Protein AF-R1C3J2-F1 (afdb_monomer_lite)

Foldseek 3Di:
DDDDDDDDDDDDDDDDDDDDDDDDDDDPPPPPPPPPPPPDPDPPPPVSLQPPVVDDPLLNQLSVCLVVLCVLLLHPDGDPLSSLLSNLPDDCPDPVQVVQVVVVHGSVVSNVVSSVVSNPDDNPDPPPDDPPPDD

InterPro domains:
  IPR004176 Clp, repeat (R) N-terminal domain [PS51903] (52-135)
  IPR036628 Clp, N-terminal domain superfamily [G3DSA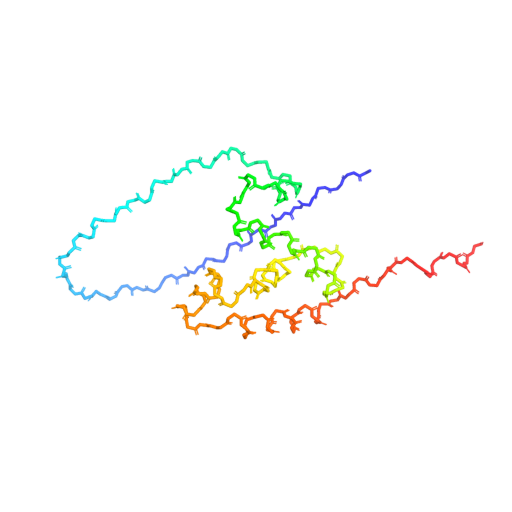:1.10.1780.10] (51-134)
  IPR036628 Clp, N-terminal domain superfamily [SSF81923] (54-132)

pLDDT: mean 74.16, std 21.59, range [34.12, 97.31]

Structure (mmCIF, N/CA/C/O backbone):
data_AF-R1C3J2-F1
#
_entry.id   AF-R1C3J2-F1
#
loop_
_atom_site.group_PDB
_atom_site.id
_atom_site.type_symbol
_atom_site.label_atom_id
_atom_site.label_alt_id
_atom_site.label_comp_id
_atom_site.label_asym_id
_atom_site.label_entity_id
_atom_site.label_seq_id
_atom_site.pdbx_PDB_ins_code
_atom_site.Cartn_x
_atom_site.Cartn_y
_atom_site.Cartn_z
_atom_site.occupancy
_atom_site.B_iso_or_equiv
_atom_site.auth_seq_id
_atom_site.auth_comp_id
_atom_site.auth_asym_id
_atom_site.auth_atom_id
_atom_site.pdbx_PDB_model_num
ATOM 1 N N . MET A 1 1 ? 6.504 0.966 -31.693 1.00 37.31 1 MET A N 1
ATOM 2 C CA . MET A 1 1 ? 5.679 -0.249 -31.854 1.00 37.31 1 MET A CA 1
ATOM 3 C C . MET A 1 1 ? 4.842 -0.361 -30.589 1.00 37.31 1 MET A C 1
ATOM 5 O O . MET A 1 1 ? 5.426 -0.461 -29.523 1.00 37.31 1 MET A O 1
ATOM 9 N N . TYR A 1 2 ? 3.528 -0.149 -30.676 1.00 39.62 2 TYR A N 1
ATOM 10 C CA . TYR A 1 2 ? 2.628 -0.062 -29.517 1.00 39.62 2 TYR A CA 1
ATOM 11 C C . TYR A 1 2 ? 1.943 -1.420 -29.340 1.00 39.62 2 TYR A C 1
ATOM 13 O O . TYR A 1 2 ? 1.405 -1.939 -30.317 1.00 39.62 2 TYR A O 1
ATOM 21 N N . VAL A 1 3 ? 1.989 -2.003 -28.141 1.00 34.12 3 VAL A N 1
ATOM 22 C CA . VAL A 1 3 ? 1.366 -3.305 -27.852 1.00 34.12 3 VAL A CA 1
ATOM 23 C C . VAL A 1 3 ? 0.289 -3.092 -26.784 1.00 34.12 3 VAL A C 1
ATOM 25 O O . VAL A 1 3 ? 0.625 -2.666 -25.681 1.00 34.12 3 VAL A O 1
ATOM 28 N N . PRO A 1 4 ? -1.001 -3.316 -27.087 1.00 42.66 4 PRO A N 1
ATOM 29 C CA . PRO A 1 4 ? -2.071 -3.160 -26.109 1.00 42.66 4 PRO A CA 1
ATOM 30 C C . PRO A 1 4 ? -2.096 -4.341 -25.127 1.00 42.66 4 PRO A C 1
ATOM 32 O O . PRO A 1 4 ? -2.031 -5.503 -25.531 1.00 42.66 4 PRO A O 1
ATOM 35 N N . ILE A 1 5 ? -2.224 -4.040 -23.834 1.00 36.88 5 ILE A N 1
ATOM 36 C CA . ILE A 1 5 ? -2.354 -5.034 -22.763 1.00 36.88 5 ILE A CA 1
ATOM 37 C C . ILE A 1 5 ? -3.835 -5.397 -22.612 1.00 36.88 5 ILE A C 1
ATOM 39 O O . ILE A 1 5 ? -4.682 -4.530 -22.407 1.00 36.88 5 ILE A O 1
ATOM 43 N N . THR A 1 6 ? -4.147 -6.688 -22.728 1.00 40.50 6 THR A N 1
ATOM 44 C CA . THR A 1 6 ? -5.497 -7.238 -22.537 1.00 40.50 6 THR A CA 1
ATOM 45 C C . THR A 1 6 ? -5.632 -7.779 -21.118 1.00 40.50 6 THR A C 1
ATOM 47 O O . THR A 1 6 ? -4.850 -8.632 -20.706 1.00 40.50 6 THR A O 1
ATOM 50 N N . VAL A 1 7 ? -6.651 -7.330 -20.384 1.00 35.66 7 VAL A N 1
ATOM 51 C CA . VAL A 1 7 ? -7.017 -7.871 -19.067 1.00 35.66 7 VAL A CA 1
ATOM 52 C C . VAL A 1 7 ? -8.103 -8.930 -19.259 1.00 35.66 7 VAL A C 1
ATOM 54 O O . VAL A 1 7 ? -9.173 -8.633 -19.786 1.00 35.66 7 VAL A O 1
ATOM 57 N N . SER A 1 8 ? -7.840 -10.169 -18.839 1.00 43.00 8 SER A N 1
ATOM 58 C CA . SER A 1 8 ? -8.824 -11.261 -18.865 1.00 43.00 8 SER A CA 1
ATOM 59 C C . SER A 1 8 ? -9.391 -11.510 -17.468 1.00 43.00 8 SER A C 1
ATOM 61 O O . SER A 1 8 ? -8.658 -11.895 -16.562 1.00 43.00 8 SER A O 1
ATOM 63 N N . LEU A 1 9 ? -10.706 -11.336 -17.300 1.00 43.38 9 LEU A N 1
ATOM 64 C CA . LEU A 1 9 ? -11.451 -11.781 -16.118 1.00 43.38 9 LEU A CA 1
ATOM 65 C C . LEU A 1 9 ? -12.177 -13.095 -16.436 1.00 43.38 9 LEU A C 1
ATOM 67 O O . LEU A 1 9 ? -13.196 -13.101 -17.125 1.00 43.38 9 LEU A O 1
ATOM 71 N N . ALA A 1 10 ? -11.675 -14.211 -15.910 1.00 41.94 10 ALA A N 1
ATOM 72 C CA . ALA A 1 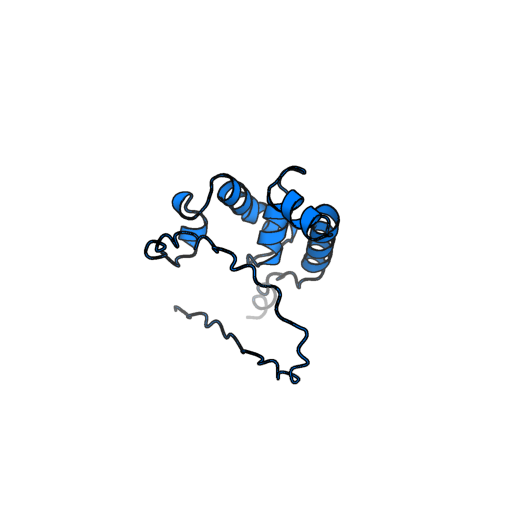10 ? -12.402 -15.476 -15.904 1.00 41.94 10 ALA A CA 1
ATOM 73 C C . ALA A 1 10 ? -13.376 -15.499 -14.711 1.00 41.94 10 ALA A C 1
ATOM 75 O O . ALA A 1 10 ? -12.965 -15.556 -13.553 1.00 41.94 10 ALA A O 1
ATOM 76 N N . LEU A 1 11 ? -14.678 -15.433 -14.998 1.00 45.28 11 LEU A N 1
ATOM 77 C CA . LEU A 1 11 ? -15.745 -15.528 -14.001 1.00 45.28 11 LEU A CA 1
ATOM 78 C C . LEU A 1 11 ? -15.960 -16.994 -13.601 1.00 45.28 11 LEU A C 1
ATOM 80 O O . LEU A 1 11 ? -16.538 -17.778 -14.353 1.00 45.28 11 LEU A O 1
ATOM 84 N N . LEU A 1 12 ? -15.526 -17.359 -12.395 1.00 39.03 12 LEU A N 1
ATOM 85 C CA . LEU A 1 12 ? -15.867 -18.633 -11.768 1.00 39.03 12 LEU A CA 1
ATOM 86 C C . LEU A 1 12 ? -17.261 -18.505 -11.127 1.00 39.03 12 LEU A C 1
ATOM 88 O O . LEU A 1 12 ? -17.441 -17.757 -10.167 1.00 39.03 12 LEU A O 1
ATOM 92 N N . GLN A 1 13 ? -18.266 -19.195 -11.672 1.00 58.09 13 GLN A N 1
ATOM 93 C CA . GLN A 1 13 ? -19.624 -19.189 -11.118 1.00 58.09 13 GLN A CA 1
ATOM 94 C C . GLN A 1 13 ? -19.755 -20.157 -9.930 1.00 58.09 13 GLN A C 1
ATOM 96 O O . GLN A 1 13 ? -19.474 -21.347 -10.091 1.00 58.09 13 GLN A O 1
ATOM 101 N N . PRO A 1 14 ? -20.248 -19.717 -8.759 1.00 44.47 14 PRO A N 1
ATOM 102 C CA . PRO A 1 14 ? -20.628 -20.630 -7.691 1.00 44.47 14 PRO A CA 1
ATOM 103 C C . PRO A 1 14 ? -22.051 -21.172 -7.899 1.00 44.47 14 PRO A C 1
ATOM 105 O O . PRO A 1 14 ? -23.021 -20.432 -8.064 1.00 44.47 14 PRO A O 1
ATOM 108 N N . ARG A 1 15 ? -22.165 -22.500 -7.860 1.00 44.22 15 ARG A N 1
ATOM 109 C CA . ARG A 1 15 ? -23.408 -23.278 -7.927 1.00 44.22 15 ARG A CA 1
ATOM 110 C C . ARG A 1 15 ? -24.116 -23.243 -6.561 1.00 44.22 15 ARG A C 1
ATOM 112 O O . ARG A 1 15 ? -23.527 -23.628 -5.556 1.00 44.22 15 ARG A O 1
ATOM 119 N N . SER A 1 16 ? -25.365 -22.777 -6.516 1.00 47.62 16 SER A N 1
ATOM 120 C CA . SER A 1 16 ? -26.153 -22.623 -5.280 1.00 47.62 16 SER A CA 1
ATOM 121 C C . SER A 1 16 ? -26.628 -23.964 -4.693 1.00 47.62 16 SER A C 1
ATOM 123 O O . SER A 1 16 ? -27.133 -24.797 -5.450 1.00 47.62 16 SER A O 1
ATOM 125 N N . PRO A 1 17 ? -26.576 -24.175 -3.363 1.00 48.25 17 PRO A N 1
ATOM 126 C CA . PRO A 1 17 ? -27.409 -25.167 -2.688 1.00 48.25 17 PRO A CA 1
ATOM 127 C C . PRO A 1 17 ? -28.772 -24.581 -2.267 1.00 48.25 17 PRO A C 1
ATOM 129 O O . PRO A 1 17 ? -28.919 -23.377 -2.061 1.00 48.25 17 PRO A O 1
ATOM 132 N N . ALA A 1 18 ? -29.777 -25.458 -2.194 1.00 49.12 18 ALA A N 1
ATOM 133 C CA . ALA A 1 18 ? -31.197 -25.150 -2.026 1.00 49.12 18 ALA A CA 1
ATOM 134 C C . ALA A 1 18 ? -31.583 -24.595 -0.637 1.00 49.12 18 ALA A C 1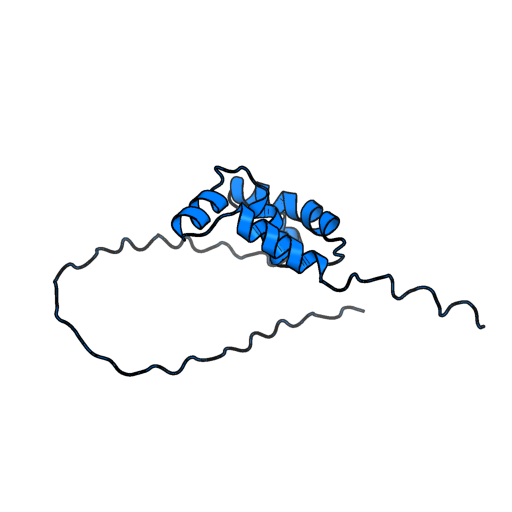
ATOM 136 O O . ALA A 1 18 ? -30.974 -24.926 0.379 1.00 49.12 18 ALA A O 1
ATOM 137 N N . LEU A 1 19 ? -32.642 -23.773 -0.633 1.00 49.34 19 LEU A N 1
ATOM 138 C CA . LEU A 1 19 ? -33.248 -23.089 0.514 1.00 49.34 19 LEU A CA 1
ATOM 139 C C . LEU A 1 19 ? -33.741 -24.044 1.615 1.00 49.34 19 LEU A C 1
ATOM 141 O O . LEU A 1 19 ? -34.550 -24.933 1.354 1.00 49.34 19 LEU A O 1
ATOM 145 N N . ALA A 1 20 ? -33.415 -23.713 2.865 1.00 40.28 20 ALA A N 1
ATOM 146 C CA . ALA A 1 20 ? -34.274 -23.974 4.017 1.00 40.28 20 ALA A CA 1
ATOM 147 C C . ALA A 1 20 ? -34.690 -22.621 4.621 1.00 40.28 20 ALA A C 1
ATOM 149 O O . ALA A 1 20 ? -33.845 -21.779 4.920 1.00 40.28 20 ALA A O 1
ATOM 150 N N . SER A 1 21 ? -35.999 -22.391 4.735 1.00 57.34 21 SER A N 1
ATOM 151 C CA . SER A 1 21 ? -36.608 -21.156 5.246 1.00 57.34 21 SER A CA 1
ATOM 152 C C . SER A 1 21 ? -36.803 -21.215 6.766 1.00 57.34 21 SER A C 1
ATOM 154 O O . SER A 1 21 ? -37.270 -22.233 7.276 1.00 57.34 21 SER A O 1
ATOM 156 N N . PRO A 1 22 ? -36.517 -20.114 7.483 1.00 48.69 22 PRO A N 1
ATOM 157 C CA . PRO A 1 22 ? -37.186 -19.787 8.741 1.00 48.69 22 PRO A CA 1
ATOM 158 C C . PRO A 1 22 ? -37.921 -18.424 8.692 1.00 48.69 22 PRO A C 1
ATOM 160 O O . PRO A 1 22 ? -37.760 -17.664 7.734 1.00 48.69 22 PRO A O 1
ATOM 163 N N . PRO A 1 23 ? -38.803 -18.151 9.677 1.00 48.84 23 PRO A N 1
ATOM 164 C CA . PRO A 1 23 ? -40.045 -17.415 9.471 1.00 48.84 23 PRO A CA 1
ATOM 165 C C . PRO A 1 23 ? -39.906 -15.891 9.490 1.00 48.84 23 PRO A C 1
ATOM 167 O O . PRO A 1 23 ? -38.966 -15.311 10.029 1.00 48.84 23 PRO A O 1
ATOM 170 N N . ALA A 1 24 ? -40.921 -15.264 8.896 1.00 54.69 24 ALA A N 1
ATOM 171 C CA . ALA A 1 24 ? -41.106 -13.832 8.766 1.00 54.69 24 ALA A CA 1
ATOM 172 C C . ALA A 1 24 ? -41.122 -13.112 10.123 1.00 54.69 24 ALA A C 1
ATOM 174 O O . ALA A 1 24 ? -42.080 -13.230 10.886 1.00 54.69 24 ALA A O 1
ATOM 175 N N . TRP A 1 25 ? -40.115 -12.270 10.357 1.00 45.88 25 TRP A N 1
ATOM 176 C CA . TRP A 1 25 ? -40.284 -11.082 11.184 1.00 45.88 25 TRP A CA 1
ATOM 177 C C . TRP A 1 25 ? -40.265 -9.850 10.289 1.00 45.88 25 TRP A C 1
ATOM 179 O O . TRP A 1 25 ? -39.282 -9.513 9.633 1.00 45.88 25 TRP A O 1
ATOM 189 N N . THR A 1 26 ? -41.421 -9.207 10.240 1.00 57.09 26 THR A N 1
ATOM 190 C CA . THR A 1 26 ? -41.693 -7.948 9.567 1.00 57.09 26 THR A CA 1
ATOM 191 C C . THR A 1 26 ? -40.894 -6.817 10.208 1.00 57.09 26 THR A C 1
ATOM 193 O O . THR A 1 26 ? -41.281 -6.271 11.238 1.00 57.09 26 THR A O 1
ATOM 196 N N . ALA A 1 27 ? -39.815 -6.413 9.557 1.00 48.84 27 ALA A N 1
ATOM 197 C CA . ALA A 1 27 ? -39.307 -5.056 9.638 1.00 48.84 27 ALA A CA 1
ATOM 198 C C . ALA A 1 27 ? -38.805 -4.719 8.241 1.00 48.84 27 ALA A C 1
ATOM 200 O O . ALA A 1 27 ? -37.782 -5.24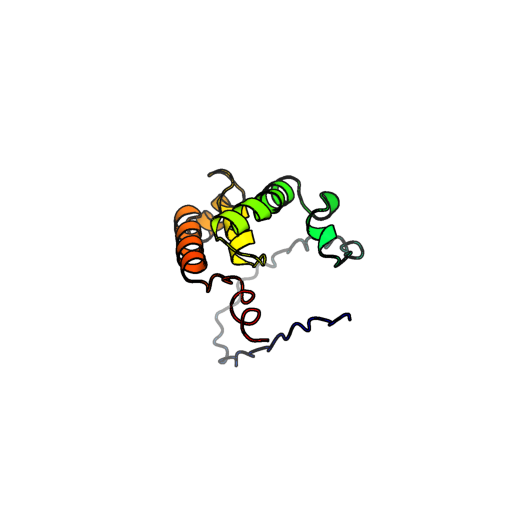3 7.823 1.00 48.84 27 ALA A O 1
ATOM 201 N N . SER A 1 28 ? -39.545 -3.907 7.485 1.00 53.94 28 SER A N 1
ATOM 202 C CA . SER A 1 28 ? -39.034 -3.375 6.222 1.00 53.94 28 SER A CA 1
ATOM 203 C C . SER A 1 28 ? -37.914 -2.395 6.564 1.00 53.94 28 SER A C 1
ATOM 205 O O . SER A 1 28 ? -38.223 -1.307 7.066 1.00 53.94 28 SER A O 1
ATOM 207 N N . PRO A 1 29 ? -36.625 -2.711 6.325 1.00 53.09 29 PRO A N 1
ATOM 208 C CA . PRO A 1 29 ? -35.616 -1.683 6.434 1.00 53.09 29 PRO A CA 1
ATOM 209 C C . PRO A 1 29 ? -35.917 -0.694 5.310 1.00 53.09 29 PRO A C 1
ATOM 211 O O . PRO A 1 29 ? -35.887 -1.041 4.127 1.00 53.09 29 PRO A O 1
ATOM 214 N N . ARG A 1 30 ? -36.228 0.558 5.657 1.00 58.75 30 ARG A N 1
ATOM 215 C CA . ARG A 1 30 ? -36.047 1.652 4.704 1.00 58.75 30 ARG A CA 1
ATOM 216 C C . ARG A 1 30 ? -34.546 1.756 4.478 1.00 58.75 30 ARG A C 1
ATOM 218 O O . ARG A 1 30 ? -33.856 2.501 5.163 1.00 58.75 30 ARG A O 1
ATOM 225 N N . ILE A 1 31 ? -34.039 0.943 3.557 1.00 58.69 31 ILE A N 1
ATOM 226 C CA . ILE A 1 31 ? -32.700 1.090 3.015 1.00 58.69 31 ILE A CA 1
ATOM 227 C C . ILE A 1 31 ? -32.734 2.433 2.299 1.00 58.69 31 ILE A C 1
ATOM 229 O O . ILE A 1 31 ? -33.289 2.556 1.205 1.00 58.69 31 ILE A O 1
ATOM 233 N N . ALA A 1 32 ? -32.206 3.462 2.958 1.00 52.31 32 ALA A N 1
ATOM 234 C CA . ALA A 1 32 ? -31.826 4.682 2.281 1.00 52.31 32 ALA A CA 1
ATOM 235 C C . ALA A 1 32 ? -30.843 4.254 1.190 1.00 52.31 32 ALA A C 1
ATOM 237 O O . ALA A 1 32 ? -29.727 3.825 1.483 1.00 52.31 32 ALA A O 1
ATOM 238 N N . ARG A 1 33 ? -31.298 4.262 -0.066 1.00 56.34 33 ARG A N 1
ATOM 239 C CA . ARG A 1 33 ? -30.418 4.024 -1.206 1.00 56.34 33 ARG A CA 1
ATOM 240 C C . ARG A 1 33 ? -29.394 5.156 -1.142 1.00 56.34 33 ARG A C 1
ATOM 242 O O . ARG A 1 33 ? -29.824 6.311 -1.200 1.00 56.34 33 ARG A O 1
ATOM 249 N N . PRO A 1 34 ? -28.091 4.879 -0.963 1.00 51.47 34 PRO A N 1
ATOM 250 C CA . PRO A 1 34 ? -27.111 5.937 -1.106 1.00 51.47 34 PRO A CA 1
ATOM 251 C C . PRO A 1 34 ? -27.328 6.532 -2.495 1.00 51.47 34 PRO A C 1
ATOM 253 O O . PRO A 1 34 ? -27.511 5.789 -3.465 1.00 51.47 34 PRO A O 1
ATOM 256 N N . ALA A 1 35 ? -27.400 7.859 -2.576 1.00 55.44 35 ALA A N 1
ATOM 257 C CA . ALA A 1 35 ? -27.384 8.536 -3.856 1.00 55.44 35 ALA A CA 1
ATOM 258 C C . ALA A 1 35 ? -26.102 8.084 -4.560 1.00 55.44 35 ALA A C 1
ATOM 260 O O . ALA A 1 35 ? -25.000 8.454 -4.157 1.00 55.44 35 ALA A O 1
ATOM 261 N N . VAL A 1 36 ? -26.242 7.210 -5.555 1.00 52.97 36 VAL A N 1
ATOM 262 C CA . VAL A 1 36 ? -25.151 6.887 -6.463 1.00 52.97 36 VAL A CA 1
ATOM 263 C C . VAL A 1 36 ? -24.962 8.157 -7.271 1.00 52.97 36 VAL A C 1
ATOM 265 O O . VAL A 1 36 ? -25.687 8.409 -8.230 1.00 52.97 36 VAL A O 1
ATOM 268 N N . MET A 1 37 ? -24.054 9.012 -6.808 1.00 52.53 37 MET A N 1
ATOM 269 C CA . MET A 1 37 ? -23.505 10.076 -7.628 1.00 52.53 37 MET A CA 1
ATOM 270 C C . MET A 1 37 ? -22.976 9.377 -8.878 1.00 52.53 37 MET A C 1
ATOM 272 O O . MET A 1 37 ? -22.091 8.527 -8.760 1.00 52.53 37 MET A O 1
ATOM 276 N N . LEU A 1 38 ? -23.594 9.631 -10.040 1.00 53.31 38 LEU A N 1
ATOM 277 C CA . LEU A 1 38 ? -23.059 9.153 -11.310 1.00 53.31 38 LEU A CA 1
ATOM 278 C C . LEU A 1 38 ? -21.608 9.624 -11.353 1.00 53.31 38 LEU A C 1
ATOM 280 O O . LEU A 1 38 ? -21.354 10.828 -11.372 1.00 53.31 38 LEU A O 1
ATOM 284 N N . ALA A 1 39 ? -20.675 8.676 -11.276 1.00 56.03 39 ALA A N 1
ATOM 285 C CA . ALA A 1 39 ? -19.270 8.984 -11.435 1.00 56.03 39 ALA A CA 1
ATOM 286 C C . ALA A 1 39 ? -19.122 9.701 -12.780 1.00 56.03 39 ALA A C 1
ATOM 288 O O . ALA A 1 39 ? -19.656 9.237 -13.792 1.00 56.03 39 ALA A O 1
ATOM 289 N N . ALA A 1 40 ? -18.452 10.854 -12.770 1.00 55.91 40 ALA A N 1
ATOM 290 C CA . ALA A 1 40 ? -18.044 11.526 -13.994 1.00 55.91 40 ALA A CA 1
ATOM 291 C C . ALA A 1 40 ? -17.301 10.524 -14.905 1.00 55.91 40 ALA A C 1
ATOM 293 O O . ALA A 1 40 ? -16.762 9.538 -14.386 1.00 55.91 40 ALA A O 1
ATOM 294 N N . PRO A 1 41 ? -17.273 10.741 -16.236 1.00 56.00 41 PRO A N 1
ATOM 295 C CA . PRO A 1 41 ? -16.508 9.894 -17.144 1.00 56.00 41 PRO A CA 1
ATOM 296 C C . PRO A 1 41 ? -15.098 9.714 -16.580 1.00 56.00 41 PRO A C 1
ATOM 298 O O . PRO A 1 41 ? -14.388 10.700 -16.384 1.00 56.00 41 PRO A O 1
ATOM 301 N N . ARG A 1 42 ? -14.734 8.477 -16.227 1.00 59.31 42 ARG A N 1
ATOM 302 C CA . ARG A 1 42 ? -13.394 8.192 -15.725 1.00 59.31 42 ARG A CA 1
ATOM 303 C C . ARG A 1 42 ? -12.436 8.334 -16.890 1.00 59.31 42 ARG A C 1
ATOM 305 O O . ARG A 1 42 ? -12.592 7.670 -17.910 1.00 59.31 42 ARG A O 1
ATOM 312 N N . ASP A 1 43 ? -11.464 9.217 -16.729 1.00 65.31 43 ASP A N 1
ATOM 313 C CA . ASP A 1 43 ? -10.244 9.113 -17.505 1.00 65.31 43 ASP A CA 1
ATOM 314 C C . ASP A 1 43 ? -9.500 7.875 -16.988 1.00 65.31 43 ASP A C 1
ATOM 316 O O . ASP A 1 43 ? -8.942 7.899 -15.896 1.00 65.31 43 ASP A O 1
ATOM 320 N N . ASP A 1 44 ? -9.557 6.767 -17.728 1.00 68.69 44 ASP A N 1
ATOM 321 C CA . ASP A 1 44 ? -8.875 5.514 -17.369 1.00 68.69 44 ASP A CA 1
ATOM 322 C C . ASP A 1 44 ? -7.369 5.554 -17.706 1.00 68.69 44 ASP A C 1
ATOM 324 O O . ASP A 1 44 ? -6.685 4.527 -17.705 1.00 68.69 44 ASP A O 1
ATOM 328 N N . SER A 1 45 ? -6.821 6.738 -18.005 1.00 75.00 45 SER A N 1
ATOM 329 C CA . SER A 1 45 ? -5.382 6.911 -18.146 1.00 75.00 45 SER A CA 1
ATOM 330 C C . SER A 1 45 ? -4.664 6.607 -16.816 1.00 75.00 45 SER A C 1
ATOM 332 O O . SER A 1 45 ? -5.119 7.021 -15.747 1.00 75.00 45 SER A O 1
ATOM 334 N N . PRO A 1 46 ? -3.499 5.930 -16.832 1.00 69.81 46 PRO A N 1
ATOM 335 C CA . PRO A 1 46 ? -2.737 5.658 -15.609 1.00 69.81 46 PRO A CA 1
ATOM 336 C C . PRO A 1 46 ? -2.299 6.944 -14.887 1.00 69.81 46 PRO A C 1
ATOM 338 O O . PRO A 1 46 ? -2.122 6.947 -13.671 1.00 69.81 46 PRO A O 1
ATOM 341 N N . SER A 1 47 ? -2.178 8.058 -15.615 1.00 74.88 47 SER A N 1
ATOM 342 C CA . SER A 1 47 ? -1.958 9.401 -15.069 1.00 74.88 47 SER A CA 1
ATOM 343 C C . SER A 1 47 ? -3.108 9.896 -14.189 1.00 74.88 47 SER A C 1
ATOM 345 O O . SER A 1 47 ? -2.846 10.538 -13.173 1.00 74.88 47 SER A O 1
ATOM 347 N N . SER A 1 48 ? -4.356 9.548 -14.515 1.00 79.62 48 SER A N 1
ATOM 348 C CA . SER A 1 48 ? -5.542 9.923 -13.731 1.00 79.62 48 SER A CA 1
ATOM 349 C C . SER A 1 48 ? -5.572 9.278 -12.341 1.00 79.62 48 SER A C 1
ATOM 351 O O . SER A 1 48 ? -6.239 9.753 -11.420 1.00 79.62 48 SER A O 1
ATOM 353 N N . LEU A 1 49 ? -4.788 8.218 -12.123 1.00 78.69 49 LEU A N 1
ATOM 354 C CA . LEU A 1 49 ? -4.630 7.633 -10.795 1.00 78.69 49 LEU A CA 1
ATOM 355 C C . LEU A 1 49 ? -3.950 8.610 -9.823 1.00 78.69 49 LEU A C 1
ATOM 357 O O . LEU A 1 49 ? -4.279 8.610 -8.640 1.00 78.69 49 LEU A O 1
ATOM 361 N N . PHE A 1 50 ? -3.063 9.479 -10.316 1.00 84.25 50 PHE A N 1
ATOM 362 C CA . PHE A 1 50 ? -2.393 10.518 -9.526 1.00 84.25 50 PHE A CA 1
ATOM 363 C C . PHE A 1 50 ? -3.083 11.889 -9.608 1.00 84.25 50 PHE A C 1
ATOM 365 O O . PHE A 1 50 ? -2.536 12.875 -9.113 1.00 84.25 50 PHE A O 1
ATOM 372 N N . SER A 1 51 ? -4.294 11.948 -10.164 1.00 88.19 51 SER A N 1
ATOM 373 C CA . SER A 1 51 ? -5.161 13.125 -10.107 1.00 88.19 51 SER A CA 1
ATOM 374 C C . SER A 1 51 ? -5.857 13.222 -8.742 1.00 88.19 51 SER A C 1
ATOM 376 O O . SER A 1 51 ? -6.594 12.301 -8.380 1.00 88.19 51 SER A O 1
ATOM 378 N N . PRO A 1 52 ? -5.689 14.317 -7.976 1.00 87.06 52 PRO A N 1
ATOM 379 C CA . PRO A 1 52 ? -6.359 14.500 -6.686 1.00 87.06 52 PRO A CA 1
ATOM 380 C C . PRO A 1 52 ? -7.889 14.412 -6.767 1.00 87.06 52 PRO A C 1
ATOM 382 O O . PRO A 1 52 ? -8.526 13.888 -5.857 1.00 87.06 52 PRO A O 1
ATOM 385 N N . GLU A 1 53 ? -8.484 14.888 -7.862 1.00 89.62 53 GLU A N 1
ATOM 386 C CA . GLU A 1 53 ? -9.931 14.902 -8.100 1.00 89.62 53 GLU A CA 1
ATOM 387 C C . GLU A 1 53 ? -10.561 13.505 -8.214 1.00 89.62 53 GLU A C 1
ATOM 389 O O . GLU A 1 53 ? -11.769 13.355 -8.020 1.00 89.62 53 GLU A O 1
ATOM 394 N N . SER A 1 54 ? -9.752 12.474 -8.473 1.00 87.12 54 SER A N 1
ATOM 395 C CA . SER A 1 54 ? -10.194 11.078 -8.563 1.00 87.12 54 SER A CA 1
ATOM 396 C C . SER A 1 54 ? -10.378 10.416 -7.189 1.00 87.12 54 SER A C 1
ATOM 398 O O . SER A 1 54 ? -10.881 9.292 -7.106 1.00 87.12 54 SER A O 1
ATOM 400 N N . TRP A 1 55 ? -9.987 11.092 -6.102 1.00 88.88 55 TRP A N 1
ATOM 401 C CA . TRP A 1 55 ? -9.897 10.515 -4.763 1.00 88.88 55 TRP A CA 1
ATOM 402 C C . TRP A 1 55 ? -10.484 11.431 -3.689 1.00 88.88 55 TRP A C 1
ATOM 404 O O . TRP A 1 55 ? -10.620 12.640 -3.842 1.00 88.88 55 TRP A O 1
ATOM 414 N N . THR A 1 56 ? -10.799 10.843 -2.536 1.00 91.81 56 THR A N 1
ATOM 415 C CA . THR A 1 56 ? -10.922 11.640 -1.309 1.00 91.81 56 THR A CA 1
ATOM 416 C C . THR A 1 56 ? -9.536 12.121 -0.886 1.00 91.81 56 THR A C 1
ATOM 418 O O . THR A 1 56 ? -8.549 11.457 -1.189 1.00 91.81 56 THR A O 1
ATOM 421 N N . GLU A 1 57 ? -9.440 13.208 -0.118 1.00 88.12 57 GLU A N 1
ATOM 422 C CA . GLU A 1 57 ? -8.152 13.732 0.377 1.00 88.12 57 GLU A CA 1
ATOM 423 C C . GLU A 1 57 ? -7.301 12.638 1.056 1.00 88.12 57 GLU A C 1
ATOM 425 O O . GLU A 1 57 ? -6.153 12.400 0.690 1.00 88.12 57 GLU A O 1
ATOM 430 N N . LYS A 1 58 ? -7.908 11.860 1.966 1.00 88.00 58 LYS A N 1
ATOM 431 C CA . LYS A 1 58 ? -7.241 10.727 2.636 1.00 88.00 58 LYS A CA 1
ATOM 432 C C . LYS A 1 58 ? -6.985 9.520 1.736 1.00 88.00 58 LYS A C 1
ATOM 434 O O . LYS A 1 58 ? -6.084 8.730 2.022 1.00 88.00 58 LYS A O 1
ATOM 439 N N . GLY A 1 59 ? -7.768 9.361 0.673 1.00 91.31 59 GLY A N 1
ATOM 440 C CA . GLY A 1 59 ? -7.512 8.375 -0.372 1.00 91.31 59 GLY A CA 1
ATOM 441 C C . GLY A 1 59 ? -6.270 8.743 -1.178 1.00 91.31 59 GLY A C 1
ATOM 442 O O . GLY A 1 59 ? -5.382 7.912 -1.358 1.00 91.31 59 GLY A O 1
ATOM 443 N N . PHE A 1 60 ? -6.178 10.010 -1.576 1.00 92.88 60 PHE A N 1
ATOM 444 C CA . PHE A 1 60 ? -5.067 10.544 -2.347 1.00 92.88 60 PHE A CA 1
ATOM 445 C C . PHE A 1 60 ? -3.754 10.497 -1.568 1.00 92.88 60 PHE A C 1
ATOM 447 O O . PHE A 1 60 ? -2.749 10.040 -2.106 1.00 92.88 60 PHE A O 1
ATOM 454 N N . ASP A 1 61 ? -3.787 10.833 -0.273 1.00 90.56 61 ASP A N 1
ATOM 455 C CA . ASP A 1 61 ? -2.674 10.619 0.657 1.00 90.56 61 ASP A CA 1
ATOM 456 C C . ASP A 1 61 ? -2.114 9.185 0.528 1.00 90.56 61 ASP A C 1
ATOM 458 O O . ASP A 1 61 ? -0.901 8.971 0.454 1.00 90.56 61 ASP A O 1
ATOM 462 N N . GLY A 1 62 ? -2.988 8.174 0.503 1.00 91.94 62 GLY A N 1
ATOM 463 C CA . GLY A 1 62 ? -2.592 6.773 0.343 1.00 91.94 62 GLY A CA 1
ATOM 464 C C . GLY A 1 62 ? -1.948 6.497 -1.016 1.00 91.94 62 GLY A C 1
ATOM 465 O O . GLY A 1 62 ? -0.875 5.902 -1.083 1.00 91.94 62 GLY A O 1
ATOM 466 N N . VAL A 1 63 ? -2.547 6.997 -2.096 1.00 93.50 63 VAL A N 1
ATOM 467 C CA . VAL A 1 63 ? -2.042 6.827 -3.468 1.00 93.50 63 VAL A CA 1
ATOM 468 C C . VAL A 1 63 ? -0.673 7.477 -3.669 1.00 93.50 63 VAL A C 1
ATOM 470 O O . VAL A 1 63 ? 0.212 6.874 -4.273 1.00 93.50 63 VAL A O 1
ATOM 473 N N . GLN A 1 64 ? -0.434 8.656 -3.095 1.00 93.06 64 GLN A N 1
ATOM 474 C CA . GLN A 1 64 ? 0.866 9.333 -3.158 1.00 93.06 64 GLN A CA 1
ATOM 475 C C . GLN A 1 64 ? 2.007 8.521 -2.522 1.00 93.06 64 GLN A C 1
ATOM 477 O O . GLN A 1 64 ? 3.177 8.744 -2.835 1.00 93.06 64 GLN A O 1
ATOM 482 N N . ARG A 1 65 ? 1.693 7.555 -1.650 1.00 94.38 65 ARG A N 1
ATOM 483 C CA . ARG A 1 65 ? 2.674 6.651 -1.029 1.00 94.38 65 ARG A CA 1
ATOM 484 C C . ARG A 1 65 ? 3.010 5.436 -1.904 1.00 94.38 65 ARG A C 1
ATOM 486 O O . ARG A 1 65 ? 4.021 4.783 -1.642 1.00 94.38 65 ARG A O 1
ATOM 493 N N . LEU A 1 66 ? 2.237 5.150 -2.957 1.00 94.69 66 LEU A N 1
ATOM 494 C CA . LEU A 1 66 ? 2.437 3.993 -3.842 1.00 94.69 66 LEU A CA 1
ATOM 495 C C . LEU A 1 66 ? 3.859 3.905 -4.432 1.00 94.69 66 LEU A C 1
ATOM 497 O O . LEU A 1 66 ? 4.448 2.824 -4.359 1.00 94.69 66 LEU A O 1
ATOM 501 N N . PRO A 1 67 ? 4.482 4.994 -4.935 1.00 93.69 67 PRO A N 1
ATOM 502 C CA . PRO A 1 67 ? 5.851 4.917 -5.445 1.00 93.69 67 PRO A CA 1
ATOM 503 C C . PRO A 1 67 ? 6.870 4.487 -4.382 1.00 93.69 67 PRO A C 1
ATOM 505 O O . PRO A 1 67 ? 7.850 3.818 -4.699 1.00 93.69 67 PRO A O 1
ATOM 508 N N . ALA A 1 68 ? 6.659 4.863 -3.116 1.00 94.31 68 ALA A N 1
ATOM 509 C CA . ALA A 1 68 ? 7.530 4.445 -2.022 1.00 94.31 68 ALA A CA 1
ATOM 510 C C . ALA A 1 68 ? 7.345 2.958 -1.689 1.00 94.31 68 ALA A C 1
ATOM 512 O O . ALA A 1 68 ? 8.336 2.269 -1.461 1.00 94.31 68 ALA A O 1
ATOM 513 N N . ALA A 1 69 ? 6.105 2.460 -1.726 1.00 94.56 69 ALA A N 1
ATOM 514 C CA . ALA A 1 69 ? 5.804 1.043 -1.532 1.00 94.56 69 ALA A CA 1
ATOM 515 C C . ALA A 1 69 ? 6.432 0.164 -2.628 1.00 94.56 69 ALA A C 1
ATOM 517 O O . ALA A 1 69 ? 7.054 -0.845 -2.308 1.00 94.56 69 ALA A O 1
ATOM 518 N N . CYS A 1 70 ? 6.360 0.581 -3.898 1.00 94.06 70 CYS A N 1
ATOM 519 C CA . CYS A 1 70 ? 6.993 -0.148 -5.005 1.00 94.06 70 CYS A CA 1
ATOM 520 C C . CYS A 1 70 ? 8.522 -0.186 -4.855 1.00 94.06 70 CYS A C 1
ATOM 522 O O . CYS A 1 70 ? 9.132 -1.240 -5.005 1.00 94.06 70 CYS A O 1
ATOM 524 N N . ARG A 1 71 ? 9.150 0.940 -4.473 1.00 93.94 71 ARG A N 1
ATOM 525 C CA . ARG A 1 71 ? 10.599 0.985 -4.201 1.00 93.94 71 ARG A CA 1
ATOM 526 C C . ARG A 1 71 ? 11.011 0.072 -3.050 1.00 93.94 71 ARG A C 1
ATOM 528 O O . ARG A 1 71 ? 12.042 -0.578 -3.150 1.00 93.94 71 ARG A O 1
ATOM 535 N N . ALA A 1 72 ? 10.224 0.024 -1.975 1.00 92.94 72 ALA A N 1
ATOM 536 C CA . ALA A 1 72 ? 10.496 -0.853 -0.838 1.00 92.94 72 ALA A CA 1
ATOM 537 C C . ALA A 1 72 ? 10.404 -2.343 -1.211 1.00 92.94 72 ALA A C 1
ATOM 539 O O . ALA A 1 72 ? 11.127 -3.155 -0.644 1.00 92.94 72 ALA A O 1
ATOM 540 N N . ALA A 1 73 ? 9.547 -2.685 -2.175 1.00 90.88 73 ALA A N 1
ATOM 541 C CA . ALA A 1 73 ? 9.407 -4.035 -2.709 1.00 90.88 73 ALA A CA 1
ATOM 542 C C . ALA A 1 73 ? 10.405 -4.368 -3.837 1.00 90.88 73 ALA A C 1
ATOM 544 O O . ALA A 1 73 ? 10.385 -5.486 -4.340 1.00 90.88 73 ALA A O 1
ATOM 545 N N . GLU A 1 74 ? 11.264 -3.422 -4.244 1.00 92.25 74 GLU A N 1
ATOM 546 C CA . GLU A 1 74 ? 12.118 -3.539 -5.440 1.00 92.25 74 GLU A CA 1
ATOM 547 C C . GLU A 1 74 ? 11.314 -3.878 -6.716 1.00 92.25 74 GLU A C 1
ATOM 549 O O . GLU A 1 74 ? 11.805 -4.552 -7.621 1.00 92.25 74 GLU A O 1
ATOM 554 N N . ALA A 1 75 ? 10.069 -3.399 -6.792 1.00 88.94 75 ALA A N 1
ATOM 555 C CA . ALA A 1 75 ? 9.156 -3.666 -7.894 1.00 88.94 75 ALA A CA 1
ATOM 556 C C . ALA A 1 75 ? 9.292 -2.616 -9.008 1.00 88.94 75 ALA A C 1
ATOM 558 O O . ALA A 1 75 ? 9.273 -1.406 -8.754 1.00 88.94 75 ALA A O 1
ATOM 559 N N . THR A 1 76 ? 9.388 -3.082 -10.253 1.00 87.31 76 THR A N 1
ATOM 560 C CA . THR A 1 76 ? 9.363 -2.251 -11.472 1.00 87.31 76 THR A CA 1
ATOM 561 C C . THR A 1 76 ? 7.939 -1.868 -11.871 1.00 87.31 76 THR A C 1
ATOM 563 O O . THR A 1 76 ? 7.717 -0.787 -12.418 1.00 87.31 76 THR A O 1
ATOM 566 N N . THR A 1 77 ? 6.971 -2.727 -11.544 1.00 88.19 77 THR A N 1
ATOM 567 C CA . THR A 1 77 ? 5.548 -2.558 -11.843 1.00 88.19 77 THR A CA 1
ATOM 568 C C . THR A 1 77 ? 4.749 -2.428 -10.550 1.00 88.19 77 THR A C 1
ATOM 570 O O . THR A 1 77 ? 4.955 -3.171 -9.594 1.00 88.19 77 THR A O 1
ATOM 573 N N . ALA A 1 78 ? 3.829 -1.461 -10.511 1.00 90.88 78 ALA A N 1
ATOM 574 C CA . ALA A 1 78 ? 2.904 -1.314 -9.395 1.00 90.88 78 ALA A CA 1
ATOM 575 C C . ALA A 1 78 ? 1.772 -2.344 -9.500 1.00 90.88 78 ALA A C 1
ATOM 577 O O . ALA A 1 78 ? 1.110 -2.452 -10.530 1.00 90.88 78 ALA A O 1
ATOM 578 N N . GLU A 1 79 ? 1.509 -3.033 -8.394 1.00 92.12 79 GLU A N 1
ATOM 579 C CA . GLU A 1 79 ? 0.472 -4.067 -8.275 1.00 92.12 79 GLU A CA 1
ATOM 580 C C . GLU A 1 79 ? -0.426 -3.795 -7.058 1.00 92.12 79 GLU A C 1
ATOM 582 O O . GLU A 1 79 ? -0.181 -2.871 -6.272 1.00 92.12 79 GLU A O 1
ATOM 587 N N . ALA A 1 80 ? -1.501 -4.570 -6.908 1.00 93.75 80 ALA A N 1
ATOM 588 C CA . ALA A 1 80 ? -2.529 -4.326 -5.899 1.00 93.75 80 ALA A CA 1
ATOM 589 C C . ALA A 1 80 ? -1.986 -4.401 -4.460 1.00 93.75 80 ALA A C 1
ATOM 591 O O . ALA A 1 80 ? -2.401 -3.617 -3.604 1.00 93.75 80 ALA A O 1
ATOM 592 N N . GLU A 1 81 ? -1.035 -5.290 -4.186 1.00 95.44 81 GLU A N 1
ATOM 593 C CA . GLU A 1 81 ? -0.354 -5.412 -2.898 1.00 95.44 81 GLU A CA 1
ATOM 594 C C . GLU A 1 81 ? 0.472 -4.170 -2.562 1.00 95.44 81 GLU A C 1
ATOM 596 O O . GLU A 1 81 ? 0.479 -3.738 -1.413 1.00 95.44 81 GLU A O 1
ATOM 601 N N . HIS A 1 82 ? 1.086 -3.520 -3.552 1.00 95.50 82 HIS A N 1
ATOM 602 C CA . HIS A 1 82 ? 1.841 -2.284 -3.345 1.00 95.50 82 HIS A CA 1
ATOM 603 C C . HIS A 1 82 ? 0.908 -1.135 -2.959 1.00 95.50 82 HIS A C 1
ATOM 605 O O . HIS A 1 82 ? 1.212 -0.340 -2.065 1.00 95.50 82 HIS A O 1
ATOM 611 N N . LEU A 1 83 ? -0.272 -1.083 -3.582 1.00 95.19 83 LEU A N 1
ATOM 612 C CA . LEU A 1 83 ? -1.319 -0.141 -3.207 1.00 95.19 83 LEU A CA 1
ATOM 613 C C . LEU A 1 83 ? -1.858 -0.444 -1.804 1.00 95.19 83 LEU A C 1
ATOM 615 O O . LEU A 1 83 ? -2.016 0.472 -0.995 1.00 95.19 83 LEU A O 1
ATOM 619 N N . ALA A 1 84 ? -2.073 -1.718 -1.475 1.00 96.06 84 ALA A N 1
ATOM 620 C CA . ALA A 1 84 ? -2.477 -2.129 -0.135 1.00 96.06 84 ALA A CA 1
ATOM 621 C C . ALA A 1 84 ? -1.437 -1.711 0.918 1.00 96.06 84 ALA A C 1
ATOM 623 O O . ALA A 1 84 ? -1.803 -1.109 1.926 1.00 96.06 84 ALA A O 1
ATOM 624 N N . LEU A 1 85 ? -0.145 -1.941 0.672 1.00 96.88 85 LEU A N 1
ATOM 625 C CA . LEU A 1 85 ? 0.955 -1.528 1.551 1.00 96.88 85 LEU A CA 1
ATOM 626 C C . LEU A 1 85 ? 1.015 -0.009 1.744 1.00 96.88 85 LEU A C 1
ATOM 628 O O . LEU A 1 85 ? 1.268 0.459 2.858 1.00 96.88 85 LEU A O 1
ATOM 632 N N . ALA A 1 86 ? 0.742 0.765 0.692 1.00 96.00 86 ALA A N 1
ATOM 633 C CA . ALA A 1 86 ? 0.682 2.221 0.760 1.00 96.00 86 ALA A CA 1
ATOM 634 C C . ALA A 1 86 ? -0.442 2.705 1.697 1.00 96.00 86 ALA A C 1
ATOM 636 O O . ALA A 1 86 ? -0.208 3.559 2.557 1.00 96.00 86 ALA A O 1
ATOM 637 N N . PHE A 1 87 ? -1.633 2.106 1.600 1.00 95.94 87 PHE A N 1
ATOM 638 C CA . PHE A 1 87 ? -2.770 2.393 2.481 1.00 95.94 87 PHE A CA 1
ATOM 639 C C . PHE A 1 87 ? -2.565 1.893 3.916 1.00 95.94 87 PHE A C 1
ATOM 641 O O . PHE A 1 87 ? -2.914 2.580 4.874 1.00 95.94 87 PHE A O 1
ATOM 648 N N . LEU A 1 88 ? -1.956 0.722 4.089 1.00 95.75 88 LEU A N 1
ATOM 649 C CA . LEU A 1 88 ? -1.664 0.133 5.399 1.00 95.75 88 LEU A CA 1
ATOM 650 C C . LEU A 1 88 ? -0.524 0.841 6.144 1.00 95.75 88 LEU A C 1
ATOM 652 O O . LEU A 1 88 ? -0.341 0.617 7.337 1.00 95.75 88 LEU A O 1
ATOM 656 N N . SER A 1 89 ? 0.239 1.688 5.452 1.00 92.31 89 SER A N 1
ATOM 657 C CA . SER A 1 89 ? 1.304 2.514 6.033 1.00 92.31 89 SER A CA 1
ATOM 658 C C . SER A 1 89 ? 0.834 3.916 6.436 1.00 92.31 89 SER A C 1
ATOM 660 O O . SER A 1 89 ? 1.654 4.746 6.825 1.00 92.31 89 SER A O 1
ATOM 662 N N . GLN A 1 90 ? -0.466 4.198 6.327 1.00 88.06 90 GLN A N 1
ATOM 663 C CA . GLN A 1 90 ? -1.079 5.379 6.932 1.00 88.06 90 GLN A CA 1
ATOM 664 C C . GLN A 1 90 ? -1.152 5.233 8.463 1.00 88.06 90 GLN A C 1
ATOM 666 O O . GLN A 1 90 ? -0.820 4.189 9.024 1.00 88.06 90 GLN A O 1
ATOM 671 N N . ASP A 1 91 ? -1.601 6.288 9.143 1.00 87.31 91 ASP A N 1
ATOM 672 C CA . ASP A 1 91 ? -1.668 6.332 10.605 1.00 87.31 91 ASP A CA 1
ATOM 673 C C . ASP A 1 91 ? -2.493 5.174 11.198 1.00 87.31 91 ASP A 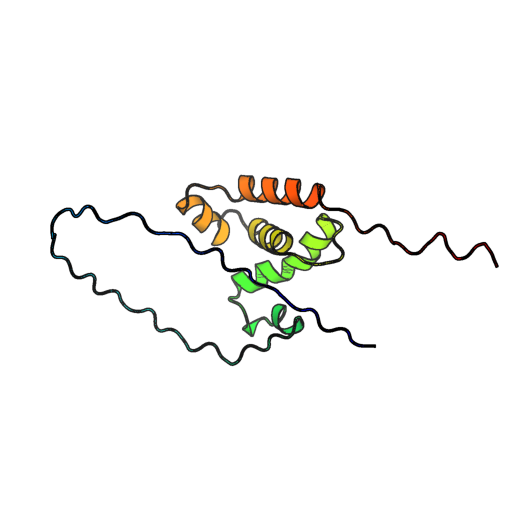C 1
ATOM 675 O O . ASP A 1 91 ? -3.437 4.666 10.579 1.00 87.31 91 ASP A O 1
ATOM 679 N N . ALA A 1 92 ? -2.176 4.792 12.440 1.00 84.94 92 ALA A N 1
ATOM 680 C CA . ALA A 1 92 ? -2.874 3.723 13.163 1.00 84.94 92 ALA A CA 1
ATOM 681 C C . ALA A 1 92 ? -4.382 3.993 13.325 1.00 84.94 92 ALA A C 1
ATOM 683 O O . ALA A 1 92 ? -5.180 3.058 13.380 1.00 84.94 92 ALA A O 1
ATOM 684 N N . ASP A 1 93 ? -4.774 5.267 13.317 1.00 86.75 93 ASP A N 1
ATOM 685 C CA . ASP A 1 93 ? -6.166 5.700 13.414 1.00 86.75 93 ASP A CA 1
ATOM 686 C C . ASP A 1 93 ? -6.825 5.902 12.041 1.00 86.75 93 ASP A C 1
ATOM 688 O O . ASP A 1 93 ? -7.933 6.431 11.964 1.00 86.75 93 ASP A O 1
ATOM 692 N N . SER A 1 94 ? -6.182 5.506 10.939 1.00 91.19 94 SER A N 1
ATOM 693 C CA . SER A 1 94 ? -6.708 5.662 9.577 1.00 91.19 94 SER A CA 1
ATOM 694 C C . SER A 1 94 ? -8.041 4.931 9.355 1.00 91.19 94 SER A C 1
ATOM 696 O O . SER A 1 94 ? -8.406 3.979 10.050 1.00 91.19 94 SER A O 1
ATOM 698 N N . VAL A 1 95 ? -8.796 5.357 8.331 1.00 92.25 95 VAL A N 1
ATOM 699 C CA . VAL A 1 95 ? -10.040 4.676 7.913 1.00 92.25 95 VAL A CA 1
ATOM 700 C C . VAL A 1 95 ? -9.776 3.203 7.595 1.00 92.25 95 VAL A C 1
ATOM 702 O O . VAL A 1 95 ? -10.605 2.356 7.924 1.00 92.25 95 VAL A O 1
ATOM 705 N N . VAL A 1 96 ? -8.616 2.899 7.009 1.00 94.19 96 VAL A N 1
ATOM 706 C CA . VAL A 1 96 ? -8.171 1.540 6.681 1.00 94.19 96 VAL A CA 1
ATOM 707 C C . VAL A 1 96 ? -8.032 0.714 7.956 1.00 94.19 96 VAL A C 1
ATOM 709 O O . VAL A 1 96 ? -8.679 -0.326 8.083 1.00 94.19 96 VAL A O 1
ATOM 712 N N . ALA A 1 97 ? -7.278 1.212 8.940 1.00 93.88 97 ALA A N 1
ATOM 713 C CA . ALA A 1 97 ? -7.079 0.524 10.211 1.00 93.88 97 ALA A CA 1
ATOM 714 C C . ALA A 1 97 ? -8.398 0.292 10.959 1.00 93.88 97 ALA A C 1
ATOM 716 O O . ALA A 1 97 ? -8.684 -0.827 11.379 1.00 93.88 97 ALA A O 1
ATOM 717 N N . ARG A 1 98 ? -9.266 1.309 11.043 1.00 94.94 98 ARG A N 1
ATOM 718 C CA . ARG A 1 98 ? -10.587 1.169 11.680 1.00 94.94 98 ARG A CA 1
ATOM 719 C C . ARG A 1 98 ? -11.490 0.174 10.955 1.00 94.94 98 ARG A C 1
ATOM 721 O O . ARG A 1 98 ? -12.243 -0.546 11.606 1.00 94.94 98 ARG A O 1
ATOM 728 N N . THR A 1 99 ? -11.446 0.149 9.624 1.00 95.69 99 THR A N 1
ATOM 729 C CA . THR A 1 99 ? -12.235 -0.787 8.812 1.00 95.69 99 THR A CA 1
ATOM 730 C C . THR A 1 99 ? -11.772 -2.221 9.035 1.00 95.69 99 THR A C 1
ATOM 732 O O . THR A 1 99 ? -12.604 -3.090 9.285 1.00 95.69 99 THR A O 1
ATOM 735 N N . LEU A 1 100 ? -10.459 -2.461 9.032 1.00 95.81 100 LEU A N 1
ATOM 736 C CA . LEU A 1 100 ? -9.894 -3.784 9.296 1.00 95.81 100 LEU A CA 1
ATOM 737 C C . LEU A 1 100 ? -10.211 -4.266 10.712 1.00 95.81 100 LEU A C 1
ATOM 739 O O . LEU A 1 100 ? -10.676 -5.392 10.864 1.00 95.81 100 LEU A O 1
ATOM 743 N N . SER A 1 101 ? -10.080 -3.400 11.720 1.00 95.31 101 SER A N 1
ATOM 744 C CA . SER A 1 101 ? -10.446 -3.730 13.103 1.00 95.31 101 SER A CA 1
ATOM 745 C C . SER A 1 101 ? -11.917 -4.127 13.232 1.00 95.31 101 SER A C 1
ATOM 747 O O . SER A 1 101 ? -12.236 -5.120 13.882 1.00 95.31 101 SER A O 1
ATOM 749 N N . LYS A 1 102 ? -12.831 -3.407 12.565 1.00 96.88 102 LYS A N 1
ATOM 750 C CA . LYS A 1 102 ? -14.261 -3.768 12.525 1.00 96.88 102 LYS A CA 1
ATOM 751 C C . LYS A 1 102 ? -14.524 -5.092 11.807 1.00 96.88 102 LYS A C 1
ATOM 753 O O . LYS A 1 102 ? -15.483 -5.776 12.147 1.00 96.88 102 LYS A O 1
ATOM 758 N N . ALA A 1 103 ? -13.686 -5.449 10.839 1.00 96.56 103 ALA A N 1
ATOM 759 C CA . ALA A 1 103 ? -13.738 -6.727 10.138 1.00 96.56 103 ALA A CA 1
ATOM 760 C C . ALA A 1 103 ? -13.058 -7.878 10.911 1.00 96.56 103 ALA A C 1
ATOM 762 O O . ALA A 1 103 ? -12.987 -8.989 10.396 1.00 96.56 103 ALA A O 1
ATOM 763 N N . GLY A 1 104 ? -12.551 -7.635 12.128 1.00 96.19 104 GLY A N 1
ATOM 764 C CA . GLY A 1 104 ? -11.859 -8.646 12.934 1.00 96.19 104 GLY A CA 1
ATOM 765 C C . GLY A 1 104 ? -10.419 -8.924 12.491 1.00 96.19 104 GLY A C 1
ATOM 766 O O . GLY A 1 104 ? -9.864 -9.964 12.831 1.00 96.19 104 GLY A O 1
ATOM 767 N N . SER A 1 105 ? -9.812 -8.012 11.732 1.00 95.06 105 SER A N 1
ATOM 768 C CA . SER A 1 105 ? -8.425 -8.096 11.271 1.00 95.06 105 SER A CA 1
ATOM 769 C C . SER A 1 105 ? -7.590 -6.938 11.825 1.00 95.06 105 SER A C 1
ATOM 771 O O . SER A 1 105 ? -8.121 -5.998 12.412 1.00 95.06 105 SER A O 1
ATOM 773 N N . SER A 1 106 ? -6.269 -6.978 11.645 1.00 94.44 106 SER A N 1
ATOM 774 C CA . SER A 1 106 ? -5.382 -5.878 12.036 1.00 94.44 106 SER A CA 1
ATOM 775 C C . SER A 1 106 ? -4.578 -5.366 10.848 1.00 94.44 106 SER A C 1
ATOM 777 O O . SER A 1 106 ? -4.029 -6.142 10.065 1.00 94.44 106 SER A O 1
ATOM 779 N N . ALA A 1 107 ? -4.475 -4.038 10.733 1.00 94.62 107 ALA A N 1
ATOM 780 C CA . ALA A 1 107 ? -3.676 -3.401 9.687 1.00 94.62 107 ALA A CA 1
ATOM 781 C C . ALA A 1 107 ? -2.208 -3.844 9.746 1.00 94.62 107 ALA A C 1
ATOM 783 O O . ALA A 1 107 ? -1.618 -4.147 8.716 1.00 94.62 107 ALA A O 1
ATOM 784 N N . ALA A 1 108 ? -1.647 -3.969 10.953 1.00 94.19 108 ALA A N 1
ATOM 785 C CA . ALA A 1 108 ? -0.276 -4.428 11.148 1.00 94.19 108 ALA A CA 1
ATOM 786 C C . ALA A 1 108 ? -0.061 -5.877 10.675 1.00 94.19 108 ALA A C 1
ATOM 788 O O . ALA A 1 108 ? 0.927 -6.159 9.999 1.00 94.19 108 ALA A O 1
ATOM 789 N N . SER A 1 109 ? -0.984 -6.797 10.988 1.00 95.00 109 SER A N 1
ATOM 790 C CA . SER A 1 109 ? -0.869 -8.188 10.532 1.00 95.00 109 SER A CA 1
ATOM 791 C C . SER A 1 109 ? -1.009 -8.291 9.018 1.00 95.00 109 SER A C 1
ATOM 793 O O . SER A 1 109 ? -0.213 -8.978 8.382 1.00 95.00 109 SER A O 1
ATOM 795 N N . LEU A 1 110 ? -1.986 -7.591 8.436 1.00 96.06 110 LEU A N 1
ATOM 796 C CA . LEU A 1 110 ? -2.208 -7.618 6.995 1.00 96.06 110 LEU A CA 1
ATOM 797 C C . LEU A 1 110 ? -1.040 -6.982 6.232 1.00 96.06 110 LEU A C 1
ATOM 799 O O . LEU A 1 110 ? -0.616 -7.513 5.210 1.00 96.06 110 LEU A O 1
ATOM 803 N N . LYS A 1 111 ? -0.471 -5.893 6.764 1.00 96.19 111 LYS A N 1
ATOM 804 C CA . LYS A 1 111 ? 0.729 -5.256 6.216 1.00 96.19 111 LYS A CA 1
ATOM 805 C C . LYS A 1 111 ? 1.885 -6.243 6.137 1.00 96.19 111 LYS A C 1
ATOM 807 O O . LYS A 1 111 ? 2.430 -6.435 5.059 1.00 96.19 111 LYS A O 1
ATOM 812 N N . ARG A 1 112 ? 2.184 -6.929 7.242 1.00 96.25 112 ARG A N 1
ATOM 813 C CA . ARG A 1 112 ? 3.251 -7.933 7.283 1.00 96.25 112 ARG A CA 1
ATOM 814 C C . ARG A 1 112 ? 3.036 -9.051 6.261 1.00 96.25 112 ARG A C 1
ATOM 816 O O . ARG A 1 112 ? 3.977 -9.455 5.598 1.00 96.25 112 ARG A O 1
ATOM 823 N N . GLN A 1 113 ? 1.800 -9.522 6.096 1.00 97.00 113 GLN A N 1
ATOM 824 C CA . GLN A 1 113 ? 1.486 -10.557 5.104 1.00 97.00 113 GLN A CA 1
ATOM 825 C C . GLN A 1 113 ? 1.745 -10.092 3.667 1.00 97.00 113 GLN A C 1
ATOM 827 O O . GLN A 1 113 ? 2.248 -10.871 2.859 1.00 97.00 113 GLN A O 1
ATOM 832 N N . PHE A 1 114 ? 1.423 -8.835 3.349 1.00 97.31 114 PHE A N 1
ATOM 833 C CA . PHE A 1 114 ? 1.746 -8.261 2.045 1.00 97.31 114 PHE A CA 1
ATOM 834 C C . PHE A 1 114 ? 3.247 -8.021 1.874 1.00 97.31 114 PHE A C 1
ATOM 836 O O . PHE A 1 114 ? 3.762 -8.311 0.805 1.00 97.31 114 PHE A O 1
ATOM 843 N N . GLU A 1 115 ? 3.967 -7.587 2.910 1.00 96.06 115 GLU A N 1
ATOM 844 C CA . GLU A 1 115 ? 5.434 -7.466 2.870 1.00 96.06 115 GLU A CA 1
ATOM 845 C C . GLU A 1 115 ? 6.092 -8.831 2.609 1.00 96.06 115 GLU A C 1
ATOM 847 O O . GLU A 1 115 ? 6.916 -8.961 1.703 1.00 96.06 115 GLU A O 1
ATOM 852 N N . ASP A 1 116 ? 5.662 -9.872 3.326 1.00 96.81 116 ASP A N 1
ATOM 853 C CA . ASP A 1 116 ? 6.127 -11.249 3.136 1.00 96.81 116 ASP A CA 1
ATOM 854 C C . ASP A 1 116 ? 5.768 -11.786 1.739 1.00 96.81 116 ASP A C 1
ATOM 856 O O . ASP A 1 116 ? 6.473 -12.630 1.181 1.00 96.81 116 ASP A O 1
ATOM 860 N N . PHE A 1 117 ? 4.642 -11.356 1.164 1.00 95.56 117 PHE A N 1
ATOM 861 C CA . PHE A 1 117 ? 4.248 -11.704 -0.201 1.00 95.56 117 PHE A CA 1
ATOM 862 C C . PHE A 1 117 ? 5.102 -10.981 -1.247 1.00 95.56 117 PHE A C 1
ATOM 864 O O . PHE A 1 117 ? 5.634 -11.648 -2.135 1.00 95.56 117 PHE A O 1
ATOM 871 N N . SER A 1 118 ? 5.282 -9.665 -1.122 1.00 92.81 118 SER A N 1
ATOM 872 C CA . SER A 1 118 ? 6.107 -8.849 -2.019 1.00 92.81 118 SER A CA 1
ATOM 873 C C . SER A 1 118 ? 7.563 -9.314 -2.018 1.00 92.81 118 SER A C 1
ATOM 875 O O . SER A 1 118 ? 8.165 -9.450 -3.076 1.00 92.81 118 SER A O 1
ATOM 877 N N . ALA A 1 119 ? 8.115 -9.673 -0.855 1.00 91.50 119 ALA A N 1
ATOM 878 C CA . ALA A 1 119 ? 9.486 -10.177 -0.738 1.00 91.50 119 ALA A CA 1
ATOM 879 C C . ALA A 1 119 ? 9.730 -11.508 -1.476 1.00 91.50 119 ALA A C 1
ATOM 881 O O . ALA A 1 119 ? 10.877 -11.852 -1.761 1.00 91.50 119 ALA A O 1
ATOM 882 N N . ARG A 1 120 ? 8.667 -12.268 -1.768 1.00 93.12 120 ARG A N 1
ATOM 883 C CA . ARG A 1 120 ? 8.727 -13.532 -2.517 1.00 93.12 120 ARG A CA 1
ATOM 884 C C . ARG A 1 120 ? 8.485 -13.356 -4.014 1.00 93.12 120 ARG A C 1
ATOM 886 O O . ARG A 1 120 ? 8.598 -14.344 -4.740 1.00 93.12 120 ARG A O 1
ATOM 893 N N . GLN A 1 121 ? 8.141 -12.152 -4.471 1.00 88.56 121 GLN A N 1
ATOM 894 C CA . GLN A 1 121 ? 7.942 -11.911 -5.894 1.00 88.56 121 GLN A CA 1
ATOM 895 C C . GLN A 1 121 ? 9.277 -11.996 -6.641 1.00 88.56 121 GLN A C 1
ATOM 897 O O . GLN A 1 121 ? 10.317 -11.600 -6.100 1.00 88.56 121 GLN A O 1
ATOM 902 N N . PRO A 1 122 ? 9.281 -12.513 -7.881 1.00 85.31 122 PRO A N 1
ATOM 903 C CA . PRO A 1 122 ? 10.448 -12.432 -8.740 1.00 85.31 122 PRO A CA 1
ATOM 904 C C . PRO A 1 122 ? 10.841 -10.969 -8.923 1.00 85.31 122 PRO A C 1
ATOM 906 O O . PRO A 1 122 ? 10.063 -10.157 -9.416 1.00 85.31 122 PRO A O 1
ATOM 909 N N . LYS A 1 123 ? 12.066 -10.634 -8.533 1.00 82.69 123 LYS A N 1
ATOM 910 C CA . LYS A 1 123 ? 12.643 -9.333 -8.846 1.00 82.69 123 LYS A CA 1
ATOM 911 C C . LYS A 1 123 ? 13.080 -9.407 -10.296 1.00 82.69 123 LYS A C 1
ATOM 913 O O . LYS A 1 123 ? 13.895 -10.272 -10.625 1.00 82.69 123 LYS A O 1
ATOM 918 N N . GLU A 1 124 ? 12.536 -8.555 -11.157 1.00 67.38 124 GLU A N 1
ATOM 919 C CA . GLU A 1 124 ? 13.034 -8.413 -12.523 1.00 67.38 124 GLU A CA 1
ATOM 920 C C . GLU A 1 124 ? 14.483 -7.906 -12.456 1.00 67.38 124 GLU A C 1
ATOM 922 O O . GLU A 1 124 ? 14.762 -6.709 -12.467 1.00 67.38 124 GLU A O 1
ATOM 927 N N . GLN A 1 125 ? 15.434 -8.831 -12.324 1.00 54.88 125 GLN A N 1
ATOM 928 C CA . GLN A 1 125 ? 16.827 -8.552 -12.618 1.00 54.88 125 GLN A CA 1
ATOM 929 C C . GLN A 1 125 ? 16.888 -8.264 -14.108 1.00 54.88 125 GLN A C 1
ATOM 931 O O . GLN A 1 125 ? 16.414 -9.069 -14.909 1.00 54.88 125 GLN A O 1
ATOM 936 N N . ALA A 1 126 ? 17.431 -7.098 -14.451 1.00 50.31 126 ALA A N 1
ATOM 937 C CA . ALA A 1 126 ? 17.648 -6.641 -15.810 1.00 50.31 126 ALA A CA 1
ATOM 938 C C . ALA A 1 126 ? 18.111 -7.793 -16.720 1.00 50.31 126 ALA A C 1
ATOM 940 O O . ALA A 1 126 ? 19.280 -8.174 -16.720 1.00 50.31 126 ALA A O 1
ATOM 941 N N . ALA A 1 127 ? 17.190 -8.332 -17.519 1.00 46.41 127 ALA A N 1
ATOM 942 C CA . ALA A 1 127 ? 17.474 -9.276 -18.592 1.00 46.41 127 ALA A CA 1
ATOM 943 C C . ALA A 1 127 ? 18.085 -8.529 -19.792 1.00 46.41 127 ALA A C 1
ATOM 945 O O . ALA A 1 127 ? 17.567 -8.575 -20.901 1.00 46.41 127 ALA A O 1
ATOM 946 N N . LEU A 1 128 ? 19.152 -7.769 -19.546 1.00 53.03 128 LEU A N 1
ATOM 947 C CA . LEU A 1 128 ? 19.912 -6.996 -20.524 1.00 53.03 128 LEU A CA 1
ATOM 948 C C . LEU A 1 128 ? 21.349 -6.900 -20.003 1.00 53.03 128 LEU A C 1
ATOM 950 O O . LEU A 1 128 ? 21.694 -5.967 -19.280 1.00 53.03 128 LEU A O 1
ATOM 954 N N . GLY A 1 129 ? 22.180 -7.891 -20.333 1.00 46.78 129 GLY A N 1
ATOM 955 C CA . GLY A 1 129 ? 23.582 -7.857 -19.915 1.00 46.78 129 GLY A CA 1
ATOM 956 C C . GLY A 1 129 ? 24.538 -8.916 -20.461 1.00 46.78 129 GLY A C 1
ATOM 957 O O . GLY A 1 129 ? 25.732 -8.684 -20.338 1.00 46.78 129 GLY A O 1
ATOM 958 N N . ASP A 1 130 ? 24.081 -10.016 -21.078 1.00 44.94 130 ASP A N 1
ATOM 959 C CA . ASP A 1 130 ? 24.999 -11.115 -21.464 1.00 44.94 130 ASP A CA 1
ATOM 960 C C . ASP A 1 130 ? 25.114 -11.388 -22.979 1.00 44.94 130 ASP A C 1
ATOM 962 O O . ASP A 1 130 ? 25.869 -12.258 -23.390 1.00 44.94 130 ASP A O 1
ATOM 966 N N . GLU A 1 131 ? 24.432 -10.629 -23.848 1.00 50.88 131 GLU A N 1
ATOM 967 C CA . GLU A 1 131 ? 24.431 -10.906 -25.303 1.00 50.88 131 GLU A CA 1
ATOM 968 C C . GLU A 1 131 ? 25.274 -9.930 -26.152 1.00 50.88 131 GLU A C 1
ATOM 970 O O . GLU A 1 131 ? 25.193 -9.939 -27.375 1.00 50.88 131 GLU A O 1
ATOM 975 N N . PHE A 1 132 ? 26.109 -9.081 -25.536 1.00 48.47 132 PHE A N 1
ATOM 976 C CA . PHE A 1 132 ? 26.895 -8.056 -26.255 1.00 48.47 132 PHE A CA 1
ATOM 977 C C . PHE A 1 132 ? 28.422 -8.265 -26.241 1.00 48.47 132 PHE A C 1
ATOM 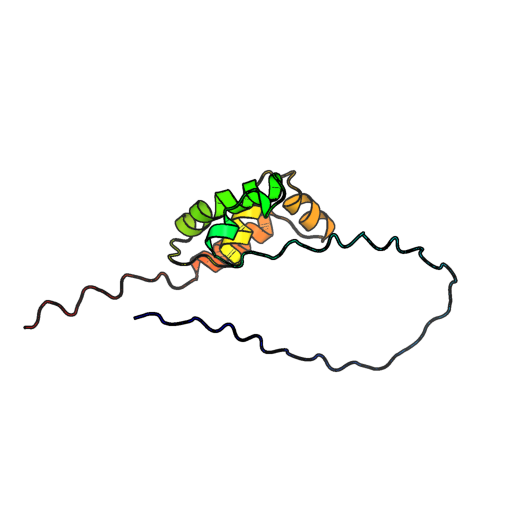979 O O . PHE A 1 132 ? 29.171 -7.322 -26.487 1.00 48.47 132 PHE A O 1
ATOM 986 N N . LEU A 1 133 ? 28.905 -9.487 -25.973 1.00 50.97 133 LEU A N 1
ATOM 987 C CA . LEU A 1 133 ? 30.342 -9.825 -26.011 1.00 50.97 133 LEU A CA 1
ATOM 988 C C . LEU A 1 133 ? 30.683 -11.046 -26.886 1.00 50.97 133 LEU A C 1
ATOM 990 O O . LEU A 1 133 ? 31.654 -11.757 -26.632 1.00 50.97 133 LEU A O 1
ATOM 994 N N . SER A 1 134 ? 29.926 -11.297 -27.952 1.00 45.81 134 SER A N 1
ATOM 995 C CA . SER A 1 134 ? 30.343 -12.232 -29.008 1.00 45.81 134 SER A CA 1
ATOM 996 C C . SER A 1 134 ? 29.855 -11.748 -30.370 1.00 45.81 134 SER A C 1
ATOM 998 O O . SER A 1 134 ? 28.781 -12.125 -30.827 1.00 45.81 134 SER A O 1
ATOM 1000 N N . GLY A 1 135 ? 30.653 -10.886 -30.999 1.00 40.44 135 GLY A N 1
ATOM 1001 C CA . GLY A 1 135 ? 30.453 -10.389 -32.361 1.00 40.44 135 GLY A CA 1
ATOM 1002 C C . GLY A 1 135 ? 31.632 -9.553 -32.815 1.00 40.44 135 GLY A C 1
ATOM 1003 O O . GLY A 1 135 ? 31.762 -8.430 -32.286 1.00 40.44 135 GLY A O 1
#

Organism: Emiliania huxleyi (NCBI:txid2903)

Radius of gyration: 21.96 Å; chains: 1; bounding box: 72×40×46 Å

Secondary structure (DSSP, 8-state):
---PPPPP----PPPPPPP-------------------------SGGGGG-GGGS-HHHHHHHHTHHHHHHHTT-SS--HHHHHHHHHTS-TTSHHHHHHHHTT--HHHHHHHHHHHHTTSPP---S-SSSSS--

Sequence (135 aa):
MYVPITVSLALLQPRSPALASPPAWTASPRIARPAVMLAAPRDDSPSSLFSPESWTEKGFDGVQRLPAACRAAEATTAEAEHLALAFLSQDADSVVARTLSKAGSSAASLKRQFEDFSARQPKEQAALGDEFLSG